Protein AF-A0A1E4JC99-F1 (afdb_monomer_lite)

Secondary structure (DSSP, 8-state):
-------------TTT-TTHHHHHHH-TT-HHHHHHHHHHHHS-TTS------TTS-SSPPPP----HHHHTT-

Structure (mmCIF, N/CA/C/O backbone):
data_AF-A0A1E4JC99-F1
#
_entry.id   AF-A0A1E4JC99-F1
#
loop_
_atom_site.group_PDB
_atom_site.id
_atom_site.type_symbol
_atom_site.label_atom_id
_atom_site.label_alt_id
_atom_site.label_comp_id
_atom_site.label_asym_id
_atom_site.label_entity_id
_atom_site.label_seq_id
_atom_site.pdbx_PDB_ins_code
_atom_site.Cartn_x
_atom_site.Cartn_y
_atom_site.Cartn_z
_atom_site.occupancy
_atom_site.B_iso_or_equiv
_atom_site.auth_seq_id
_atom_site.auth_comp_id
_atom_site.auth_asym_id
_atom_site.auth_atom_id
_atom_site.pdbx_PDB_model_num
ATOM 1 N N . MET A 1 1 ? 1.708 -33.042 22.430 1.00 39.22 1 MET A N 1
ATOM 2 C CA . MET A 1 1 ? 0.444 -32.296 22.253 1.00 39.22 1 MET A CA 1
ATOM 3 C C . MET A 1 1 ? 0.729 -31.138 21.310 1.00 39.22 1 MET A C 1
ATOM 5 O O . MET A 1 1 ? 1.504 -30.267 21.670 1.00 39.22 1 MET A O 1
ATOM 9 N N . MET A 1 2 ? 0.229 -31.197 20.076 1.00 36.88 2 MET A N 1
ATOM 10 C CA . MET A 1 2 ? 0.453 -30.169 19.052 1.00 36.88 2 MET A CA 1
ATOM 11 C C . MET A 1 2 ? -0.597 -29.071 19.235 1.00 36.88 2 MET A C 1
ATOM 13 O O . MET A 1 2 ? -1.783 -29.318 19.033 1.00 36.88 2 MET A O 1
ATOM 17 N N . THR A 1 3 ? -0.188 -27.883 19.672 1.00 46.22 3 THR A N 1
ATOM 18 C CA . THR A 1 3 ? -1.080 -26.724 19.759 1.00 46.22 3 THR A CA 1
ATOM 19 C C . THR A 1 3 ? -1.255 -26.141 18.362 1.00 46.22 3 THR A C 1
ATOM 21 O O . THR A 1 3 ? -0.299 -25.699 17.729 1.00 46.22 3 THR A O 1
ATOM 24 N N . ALA A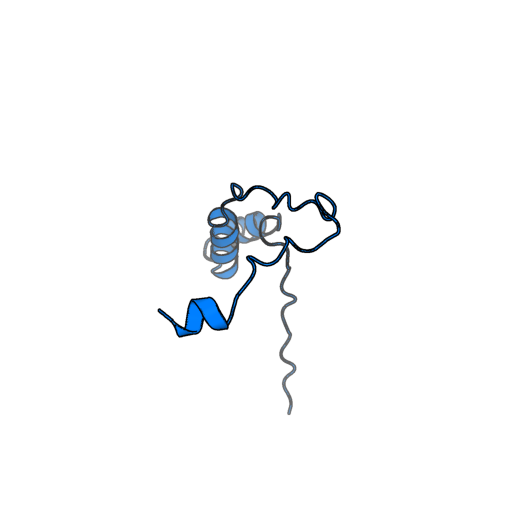 1 4 ? -2.486 -26.186 17.852 1.00 49.38 4 ALA A N 1
ATOM 25 C CA . ALA A 1 4 ? -2.844 -25.591 16.576 1.00 49.38 4 ALA A CA 1
ATOM 26 C C . ALA A 1 4 ? -2.572 -24.081 16.629 1.00 49.38 4 ALA A C 1
ATOM 28 O O . ALA A 1 4 ? -3.264 -23.330 17.316 1.00 49.38 4 ALA A O 1
ATOM 29 N N . THR A 1 5 ? -1.534 -23.634 15.925 1.00 55.31 5 THR A N 1
ATOM 30 C CA . THR A 1 5 ? -1.286 -22.215 15.690 1.00 55.31 5 THR A CA 1
ATOM 31 C C . THR A 1 5 ? -2.398 -21.708 14.780 1.00 55.31 5 THR A C 1
ATOM 33 O O . THR A 1 5 ? -2.391 -21.958 13.577 1.00 55.31 5 THR A O 1
ATOM 36 N N . THR A 1 6 ? -3.392 -21.033 15.355 1.00 57.56 6 THR A N 1
ATOM 37 C CA . THR A 1 6 ? -4.427 -20.327 14.599 1.00 57.56 6 THR A CA 1
ATOM 38 C C . THR A 1 6 ? -3.747 -19.275 13.731 1.00 57.56 6 THR A C 1
ATOM 40 O O . THR A 1 6 ? -3.391 -18.196 14.201 1.00 57.56 6 THR A O 1
ATOM 43 N N . VAL A 1 7 ? -3.528 -19.593 12.456 1.00 55.53 7 VAL A N 1
ATOM 44 C CA . VAL A 1 7 ? -3.060 -18.632 11.459 1.00 55.53 7 VAL A CA 1
ATOM 45 C C . VAL A 1 7 ? -4.171 -17.596 11.304 1.00 55.53 7 VAL A C 1
ATOM 47 O O . VAL A 1 7 ? -5.167 -17.835 10.621 1.00 55.53 7 VAL A O 1
ATOM 50 N N . LYS A 1 8 ? -4.038 -16.456 11.995 1.00 57.00 8 LYS A N 1
ATOM 51 C CA . LYS A 1 8 ? -4.899 -15.280 11.814 1.00 57.00 8 LYS A CA 1
ATOM 52 C C . LYS A 1 8 ? -4.884 -14.968 10.318 1.00 57.00 8 LYS A C 1
ATOM 54 O O . LYS A 1 8 ? -3.833 -14.616 9.782 1.00 57.00 8 LYS A O 1
ATOM 59 N N . LYS A 1 9 ? -6.019 -15.178 9.637 1.00 58.53 9 LYS A N 1
ATOM 60 C CA . LYS A 1 9 ? -6.196 -14.855 8.215 1.00 58.53 9 LYS A CA 1
ATOM 61 C C . LYS A 1 9 ? -5.719 -13.418 8.025 1.00 58.53 9 LYS A C 1
ATOM 63 O O . LYS A 1 9 ? -6.340 -12.493 8.545 1.00 58.53 9 LYS A O 1
ATOM 68 N N . ARG A 1 10 ? -4.585 -13.234 7.348 1.00 61.25 10 ARG A N 1
ATOM 69 C CA . ARG A 1 10 ? -4.119 -11.897 6.995 1.00 61.25 10 ARG A CA 1
ATOM 70 C C . ARG A 1 10 ? -5.087 -11.388 5.942 1.00 61.25 10 ARG A C 1
ATOM 72 O O . ARG A 1 10 ? -5.178 -11.973 4.865 1.00 61.25 10 ARG A O 1
ATOM 79 N N . HIS A 1 11 ? -5.876 -10.382 6.293 1.00 60.53 11 HIS A N 1
ATOM 80 C CA . HIS A 1 11 ? -6.688 -9.682 5.315 1.00 60.53 11 HIS A CA 1
ATOM 81 C C . HIS A 1 11 ? -5.708 -8.974 4.377 1.00 60.53 11 HIS A C 1
ATOM 83 O O . HIS A 1 11 ? -5.050 -8.022 4.774 1.00 60.53 11 HIS A O 1
ATOM 89 N N . GLN A 1 12 ? -5.547 -9.500 3.161 1.00 58.12 12 GLN A N 1
ATOM 90 C CA . GLN A 1 12 ? -4.664 -8.961 2.118 1.00 58.12 12 GLN A CA 1
ATOM 91 C C . GLN A 1 12 ? -5.308 -7.735 1.448 1.00 58.12 12 GLN A C 1
ATOM 93 O O . GLN A 1 12 ? -5.345 -7.627 0.230 1.00 58.12 12 GLN A O 1
ATOM 98 N N . ASN A 1 13 ? -5.883 -6.844 2.255 1.00 61.06 13 ASN A N 1
ATOM 99 C CA . ASN A 1 13 ? -6.596 -5.652 1.807 1.00 61.06 13 ASN A CA 1
ATOM 100 C C . ASN A 1 13 ? -5.760 -4.410 2.143 1.00 61.06 13 ASN A C 1
ATOM 102 O O . ASN A 1 13 ? -6.264 -3.477 2.770 1.00 61.06 13 ASN A O 1
ATOM 106 N N . ALA A 1 14 ? -4.473 -4.433 1.782 1.00 57.50 14 ALA A N 1
ATOM 107 C CA . ALA A 1 14 ? -3.593 -3.277 1.929 1.00 57.50 14 ALA A CA 1
ATOM 108 C C . ALA A 1 14 ? -4.219 -2.069 1.207 1.00 57.50 14 ALA A C 1
ATOM 110 O O . ALA A 1 14 ? -4.648 -2.189 0.058 1.00 57.50 14 ALA A O 1
ATOM 111 N N . GLY A 1 15 ? -4.350 -0.939 1.899 1.00 60.16 15 GLY A N 1
ATOM 112 C CA . GLY A 1 15 ? -4.955 0.293 1.390 1.00 60.16 15 GLY A CA 1
ATOM 113 C C . GLY A 1 15 ? -6.488 0.330 1.373 1.00 60.16 15 GLY A C 1
ATOM 114 O O . GLY A 1 15 ? -7.062 1.358 1.011 1.00 60.16 15 GLY A O 1
ATOM 115 N N . GLN A 1 16 ? -7.189 -0.765 1.701 1.00 61.25 16 GLN A N 1
ATOM 116 C CA . GLN A 1 16 ? -8.641 -0.883 1.468 1.00 61.25 16 GLN A CA 1
ATOM 117 C C . GLN A 1 16 ? -9.448 -1.457 2.640 1.00 61.25 16 GLN A C 1
ATOM 119 O O . GLN A 1 16 ? -10.679 -1.550 2.547 1.00 61.25 16 GLN A O 1
ATOM 124 N N . ASP A 1 17 ? -8.817 -1.831 3.755 1.00 68.25 17 ASP A N 1
ATOM 125 C CA . ASP A 1 17 ? -9.550 -2.352 4.909 1.00 68.25 17 ASP A CA 1
ATOM 126 C C . ASP A 1 17 ? -10.293 -1.226 5.659 1.00 68.25 17 ASP A C 1
ATOM 128 O O . ASP A 1 17 ? -9.800 -0.545 6.563 1.00 68.25 17 ASP A O 1
ATOM 132 N N . ARG A 1 18 ? -11.568 -1.059 5.288 1.00 70.25 18 ARG A N 1
ATOM 133 C CA . ARG A 1 18 ? -12.502 -0.094 5.887 1.00 70.25 18 ARG A CA 1
ATOM 134 C C . ARG A 1 18 ? -12.754 -0.318 7.378 1.00 70.25 18 ARG A C 1
ATOM 136 O O . ARG A 1 18 ? -13.287 0.584 8.038 1.00 70.25 18 ARG A O 1
ATOM 143 N N . ASP A 1 19 ? -12.409 -1.485 7.913 1.00 81.19 19 ASP A N 1
ATOM 144 C CA . ASP A 1 19 ? -12.631 -1.827 9.310 1.00 81.19 19 ASP A CA 1
ATOM 145 C C . ASP A 1 19 ? -11.447 -1.445 10.212 1.00 81.19 19 ASP A C 1
ATOM 147 O O . ASP A 1 19 ? -11.647 -1.327 11.426 1.00 81.19 19 ASP A O 1
ATOM 151 N N . ILE A 1 20 ? -10.266 -1.113 9.661 1.00 78.88 20 ILE A N 1
ATOM 152 C CA . ILE A 1 20 ? -9.119 -0.591 10.435 1.00 78.88 20 ILE A CA 1
ATOM 153 C C . ILE A 1 20 ? -9.531 0.660 11.220 1.00 78.88 20 ILE A C 1
ATOM 155 O O . ILE A 1 20 ? -9.328 0.744 12.432 1.00 78.88 20 ILE A O 1
ATOM 159 N N . ARG A 1 21 ? -10.213 1.611 10.567 1.00 82.00 21 ARG A N 1
ATOM 160 C CA . ARG A 1 21 ? -10.679 2.850 11.219 1.00 82.00 21 ARG A CA 1
ATOM 161 C C . ARG A 1 21 ? -11.677 2.579 12.344 1.00 82.00 21 ARG A C 1
ATOM 163 O O . ARG A 1 21 ? -11.709 3.313 13.328 1.00 82.00 21 ARG A O 1
ATOM 170 N N . LYS A 1 22 ? -12.504 1.536 12.223 1.00 85.12 22 LYS A N 1
ATOM 171 C CA . LYS A 1 22 ? -13.442 1.135 13.286 1.00 85.12 22 LYS A CA 1
ATOM 172 C C . LYS A 1 22 ? -12.697 0.499 14.459 1.00 85.12 22 LYS A C 1
ATOM 174 O O . LYS A 1 22 ? -13.019 0.793 15.607 1.00 85.12 22 LYS A O 1
ATOM 179 N N . ARG A 1 23 ? -11.692 -0.336 14.174 1.00 83.50 23 ARG A N 1
ATOM 180 C CA . ARG A 1 23 ? -10.816 -0.955 15.178 1.00 83.50 23 ARG A CA 1
ATOM 181 C C . ARG A 1 23 ? -10.049 0.102 15.970 1.00 83.50 23 ARG A C 1
ATOM 183 O O . ARG A 1 23 ? -10.111 0.059 17.191 1.00 83.50 23 ARG A O 1
ATOM 190 N N . LEU A 1 24 ? -9.440 1.078 15.294 1.00 86.00 24 LEU A N 1
ATOM 191 C CA . LEU A 1 24 ? -8.692 2.164 15.936 1.00 86.00 24 LEU A CA 1
ATOM 192 C C . LEU A 1 24 ? -9.599 3.100 16.751 1.00 86.00 24 LEU A C 1
ATOM 194 O O . LEU A 1 24 ? -9.224 3.543 17.826 1.00 86.00 24 LEU A O 1
ATOM 198 N N . LYS A 1 25 ? -10.832 3.365 16.294 1.00 87.62 25 LYS A N 1
ATOM 199 C CA . LYS A 1 25 ? -11.816 4.119 17.097 1.00 87.62 25 LYS A CA 1
ATOM 200 C C . LYS A 1 25 ? -12.220 3.394 18.379 1.00 87.62 25 LYS A C 1
ATOM 202 O O . LYS A 1 25 ? -12.476 4.043 19.386 1.00 87.62 25 LYS A O 1
ATOM 207 N N . ARG A 1 26 ? -12.344 2.066 18.322 1.00 91.00 26 A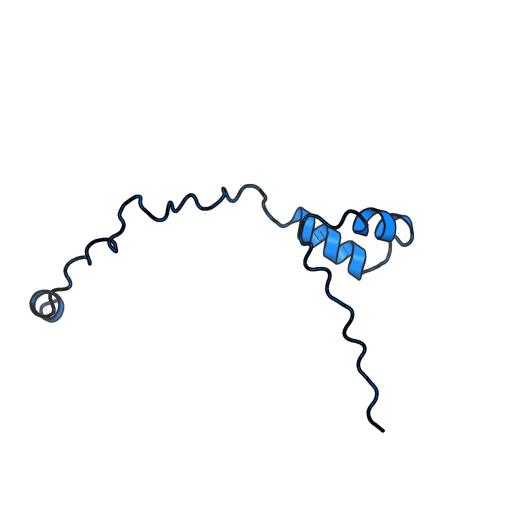RG A N 1
ATOM 208 C CA . ARG A 1 26 ? -12.724 1.240 19.475 1.00 91.00 26 ARG A CA 1
ATOM 209 C C . ARG A 1 26 ? -11.566 1.065 20.455 1.00 91.00 26 ARG A C 1
ATOM 211 O O . ARG A 1 26 ? -11.801 1.028 21.654 1.00 91.00 26 ARG A O 1
ATOM 218 N N . ASP A 1 27 ? -10.355 0.922 19.933 1.00 90.19 27 ASP A N 1
ATOM 219 C CA . ASP A 1 27 ? -9.129 0.732 20.699 1.00 90.19 27 ASP A CA 1
ATOM 220 C C . ASP A 1 27 ? -8.001 1.557 20.058 1.00 90.19 27 ASP A C 1
ATOM 222 O O . ASP A 1 27 ? -7.322 1.081 19.141 1.00 90.19 27 ASP A O 1
ATOM 226 N N . PRO A 1 28 ? -7.827 2.814 20.503 1.00 88.50 28 PRO A N 1
ATOM 227 C CA . PRO A 1 28 ? -6.822 3.711 19.949 1.00 88.50 28 PRO A CA 1
ATOM 228 C C . PRO A 1 28 ? -5.392 3.237 20.162 1.00 88.50 28 PRO A C 1
ATOM 230 O O . PRO A 1 28 ? -4.529 3.649 19.400 1.00 88.50 28 PRO A O 1
ATOM 233 N N . GLU A 1 29 ? -5.131 2.378 21.152 1.00 92.19 29 GLU A N 1
ATOM 234 C CA . GLU A 1 29 ? -3.793 1.869 21.473 1.00 92.19 29 GLU A CA 1
ATOM 235 C C . GLU A 1 29 ? -3.467 0.544 20.785 1.00 92.19 29 GLU A C 1
ATOM 237 O O 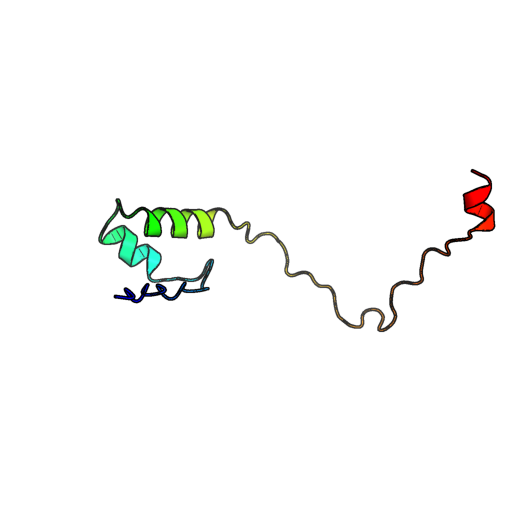. GLU A 1 29 ? -2.377 0.003 20.960 1.00 92.19 29 GLU A O 1
ATOM 242 N N . ASN A 1 30 ? -4.373 0.048 19.944 1.00 90.12 30 ASN A N 1
ATOM 243 C CA . ASN A 1 30 ? -4.191 -1.206 19.241 1.00 90.12 30 ASN A CA 1
ATOM 244 C C . ASN A 1 30 ? -2.984 -1.146 18.278 1.00 90.12 30 ASN A C 1
ATOM 246 O O . ASN A 1 30 ? -3.063 -0.455 17.254 1.00 90.12 30 ASN A O 1
ATOM 250 N N . PRO A 1 31 ? -1.887 -1.883 18.541 1.00 86.56 31 PRO A N 1
ATOM 251 C CA . PRO A 1 31 ? -0.675 -1.794 17.729 1.00 86.56 31 PRO A CA 1
ATOM 252 C C . PRO A 1 31 ? -0.901 -2.304 16.302 1.00 86.56 31 PRO A C 1
ATOM 254 O O . PRO A 1 31 ? -0.391 -1.702 15.361 1.00 86.56 31 PRO A O 1
ATOM 257 N N . ASP A 1 32 ? -1.728 -3.342 16.126 1.00 85.00 32 ASP A N 1
ATOM 258 C CA . ASP A 1 32 ? -2.080 -3.861 14.800 1.00 85.00 32 ASP A CA 1
ATOM 259 C C . ASP A 1 32 ? -2.847 -2.804 13.990 1.00 85.00 32 ASP A C 1
ATOM 261 O O . ASP A 1 32 ? -2.576 -2.604 12.815 1.00 85.00 32 ASP A O 1
ATOM 265 N N . ALA A 1 33 ? -3.808 -2.095 14.601 1.00 85.81 33 ALA A N 1
ATOM 266 C CA . ALA A 1 33 ? -4.570 -1.060 13.896 1.00 85.81 33 ALA A CA 1
ATOM 267 C C . ALA A 1 33 ? -3.725 0.177 13.559 1.00 85.81 33 ALA A C 1
ATOM 269 O O . ALA A 1 33 ? -3.908 0.740 12.484 1.00 85.81 33 ALA A O 1
ATOM 270 N N . LYS A 1 34 ? -2.801 0.587 14.440 1.00 87.50 34 LYS A N 1
ATOM 271 C CA . LYS A 1 34 ? -1.851 1.678 14.153 1.00 87.50 34 LYS A CA 1
ATOM 272 C C . LYS A 1 34 ? -0.916 1.311 13.000 1.00 87.50 34 LYS A C 1
ATOM 274 O O . LYS A 1 34 ? -0.704 2.133 12.115 1.00 87.50 34 LYS A O 1
ATOM 279 N N . LEU A 1 35 ? -0.392 0.083 13.004 1.00 86.94 35 LEU A N 1
ATOM 280 C CA . LEU A 1 35 ? 0.457 -0.431 11.932 1.00 86.94 35 LEU A CA 1
ATOM 281 C C . LEU A 1 35 ? -0.297 -0.445 10.601 1.00 86.94 35 LEU A C 1
ATOM 283 O O . LEU A 1 35 ? 0.202 0.106 9.629 1.00 86.94 35 LEU A O 1
ATOM 287 N N . ASP A 1 36 ? -1.507 -1.007 10.578 1.00 83.81 36 ASP A N 1
ATOM 288 C CA . ASP A 1 36 ? -2.316 -1.082 9.360 1.00 83.81 36 ASP A CA 1
ATOM 289 C C . ASP A 1 36 ? -2.612 0.324 8.780 1.00 83.81 36 ASP A C 1
ATOM 291 O O . ASP A 1 36 ? -2.473 0.522 7.578 1.00 83.81 36 ASP A O 1
ATOM 295 N N . VAL A 1 37 ? -2.935 1.329 9.616 1.00 83.69 37 VAL A N 1
ATOM 296 C CA . VAL A 1 37 ? -3.111 2.728 9.157 1.00 83.69 37 VAL A CA 1
ATOM 297 C C . VAL A 1 37 ? -1.812 3.317 8.611 1.00 83.69 37 VAL A C 1
ATOM 299 O O . VAL A 1 37 ? -1.826 3.930 7.549 1.00 83.69 37 VAL A O 1
ATOM 302 N N . GLY A 1 38 ? -0.691 3.128 9.310 1.00 84.19 38 GLY A N 1
ATOM 303 C CA . GLY A 1 38 ? 0.601 3.645 8.857 1.00 84.19 38 GLY A CA 1
ATOM 304 C C . GLY A 1 38 ? 1.063 3.008 7.544 1.00 84.19 38 GLY A C 1
ATOM 305 O O . GLY A 1 38 ? 1.690 3.673 6.723 1.00 84.19 38 GLY A O 1
ATOM 306 N N . LEU A 1 39 ? 0.723 1.738 7.307 1.00 81.19 39 LEU A N 1
ATOM 307 C CA . LEU A 1 39 ? 0.934 1.082 6.018 1.00 81.19 39 LEU A CA 1
ATOM 308 C C . LEU A 1 39 ? 0.073 1.733 4.928 1.00 81.19 39 LEU A C 1
ATOM 310 O O . LEU A 1 39 ? 0.613 2.079 3.885 1.00 81.19 39 LEU A O 1
ATOM 314 N N . ASP A 1 40 ? -1.218 1.965 5.176 1.00 78.69 40 ASP A N 1
ATOM 315 C CA . ASP A 1 40 ? -2.109 2.616 4.204 1.00 78.69 40 ASP A CA 1
ATOM 316 C C . ASP A 1 40 ? -1.669 4.054 3.869 1.00 78.69 40 ASP A C 1
ATOM 318 O O . ASP A 1 40 ? -1.811 4.490 2.730 1.00 78.69 40 ASP A O 1
ATOM 322 N N . GLU A 1 41 ? -1.130 4.791 4.845 1.00 77.12 41 GLU A N 1
ATOM 323 C CA . GLU A 1 41 ? -0.655 6.173 4.676 1.00 77.12 41 GLU A CA 1
ATOM 324 C C . GLU A 1 41 ? 0.739 6.275 4.038 1.00 77.12 41 GLU A C 1
ATOM 326 O O . GLU A 1 41 ? 1.040 7.274 3.387 1.00 77.12 41 GLU A O 1
ATOM 331 N N . SER A 1 42 ? 1.602 5.271 4.234 1.00 76.75 42 SER A N 1
ATOM 332 C CA . SER A 1 42 ? 2.966 5.250 3.678 1.00 76.75 42 SER A CA 1
ATOM 333 C C . SER A 1 42 ? 3.046 4.693 2.261 1.00 76.75 42 SER A C 1
ATOM 335 O O . SER A 1 42 ? 4.060 4.890 1.589 1.00 76.75 42 SER A O 1
ATOM 337 N N . MET A 1 43 ? 1.998 4.012 1.794 1.00 74.62 43 MET A N 1
ATOM 338 C CA . MET A 1 43 ? 1.893 3.625 0.395 1.00 74.62 43 MET A CA 1
ATOM 339 C C . MET A 1 43 ? 1.607 4.872 -0.436 1.00 74.62 43 MET A C 1
ATOM 341 O O . MET A 1 43 ? 0.501 5.414 -0.425 1.00 74.62 43 MET A O 1
ATOM 345 N N . ASP A 1 44 ? 2.624 5.326 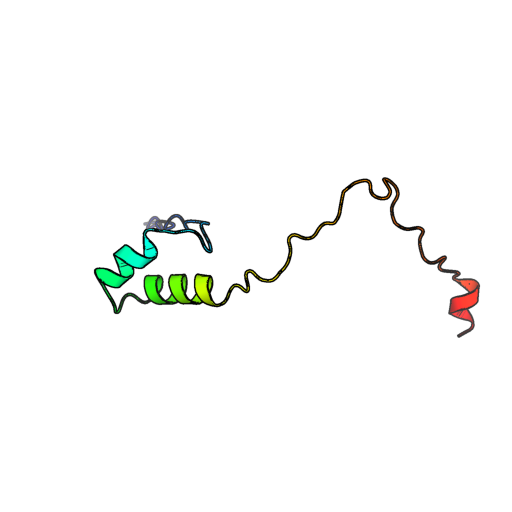-1.162 1.00 64.50 44 ASP A N 1
ATOM 346 C CA . ASP A 1 44 ? 2.480 6.391 -2.138 1.00 64.50 44 ASP A CA 1
ATOM 347 C C . ASP A 1 44 ? 1.560 5.914 -3.270 1.00 64.50 44 ASP A C 1
ATOM 349 O O . ASP A 1 44 ? 1.969 5.199 -4.183 1.00 64.50 44 ASP A O 1
ATOM 353 N N . ALA A 1 45 ? 0.289 6.312 -3.213 1.00 62.12 45 ALA A N 1
ATOM 354 C CA . ALA A 1 45 ? -0.661 6.102 -4.300 1.00 62.12 45 ALA A CA 1
ATOM 355 C C . ALA A 1 45 ? -0.287 6.895 -5.573 1.00 62.12 45 ALA A C 1
ATOM 357 O O . ALA A 1 45 ? -1.064 6.895 -6.530 1.00 62.12 45 ALA A O 1
ATOM 358 N N . SER A 1 46 ? 0.853 7.603 -5.584 1.00 60.53 46 SER A N 1
ATOM 359 C CA . SER A 1 46 ? 1.387 8.277 -6.764 1.00 60.53 46 SER A CA 1
ATOM 360 C C . SER A 1 46 ? 2.141 7.369 -7.723 1.00 60.53 46 SER A C 1
ATOM 362 O O . SER A 1 46 ? 2.391 7.837 -8.830 1.00 60.53 46 SER A O 1
ATOM 364 N N . ASP A 1 47 ? 2.457 6.110 -7.375 1.00 62.81 47 ASP A N 1
ATOM 365 C CA . ASP A 1 47 ? 3.036 5.201 -8.370 1.00 62.81 47 ASP A CA 1
ATOM 366 C C . ASP A 1 47 ? 1.965 4.940 -9.442 1.00 62.81 47 ASP A C 1
ATOM 368 O O . ASP A 1 47 ? 0.947 4.289 -9.157 1.00 62.81 47 ASP A O 1
ATOM 372 N N . PRO A 1 48 ? 2.096 5.524 -10.652 1.00 65.81 48 PRO A N 1
ATOM 373 C CA . PRO A 1 48 ? 1.100 5.319 -11.681 1.00 65.81 48 PRO A CA 1
ATOM 374 C C . PRO A 1 48 ? 1.015 3.816 -11.952 1.00 65.81 48 PRO A C 1
ATOM 376 O O . PRO A 1 48 ? 2.032 3.120 -11.875 1.00 65.81 48 PRO A O 1
ATOM 379 N N . PRO A 1 49 ? -0.169 3.280 -12.305 1.00 68.94 49 PRO A N 1
ATOM 380 C CA . PRO A 1 49 ? -0.229 1.903 -12.764 1.00 68.94 49 PRO A CA 1
ATOM 381 C C . PRO A 1 49 ? 0.813 1.753 -13.868 1.00 68.94 49 PRO A C 1
ATOM 383 O O . PRO A 1 49 ? 0.814 2.545 -14.812 1.00 68.94 49 PRO A O 1
ATOM 386 N N . ALA A 1 50 ? 1.722 0.787 -13.726 1.00 66.69 50 ALA A N 1
ATOM 387 C CA . ALA A 1 50 ? 2.701 0.501 -14.757 1.00 66.69 50 ALA A CA 1
ATOM 388 C C . ALA A 1 50 ? 1.933 0.230 -16.058 1.00 66.69 50 ALA A C 1
ATOM 390 O O . ALA A 1 50 ? 1.339 -0.832 -16.236 1.00 66.69 50 ALA A O 1
ATOM 391 N N . VAL A 1 51 ? 1.902 1.213 -16.963 1.00 63.62 51 VAL A N 1
ATOM 392 C CA . VAL A 1 51 ? 1.262 1.096 -18.279 1.00 63.62 51 VAL A CA 1
ATOM 393 C C . VAL A 1 51 ? 2.226 0.355 -19.205 1.00 63.62 51 VAL A C 1
ATOM 395 O O . VAL A 1 51 ? 2.554 0.807 -20.299 1.00 63.62 51 VAL A O 1
ATOM 398 N N . THR A 1 52 ? 2.744 -0.789 -18.761 1.00 63.56 52 THR A N 1
ATOM 399 C CA . THR A 1 52 ? 3.413 -1.720 -19.659 1.00 63.56 52 THR A CA 1
ATOM 400 C C . THR A 1 52 ? 2.303 -2.442 -20.405 1.00 63.56 52 THR A C 1
ATOM 402 O O . THR A 1 52 ? 1.750 -3.437 -19.953 1.00 63.56 52 THR A O 1
ATOM 405 N N . THR A 1 53 ? 1.888 -1.877 -21.536 1.00 64.56 53 THR A N 1
ATOM 406 C CA . THR A 1 53 ? 0.941 -2.542 -22.433 1.00 64.56 53 THR A CA 1
ATOM 407 C C . THR A 1 53 ? 1.600 -3.818 -22.964 1.00 64.56 53 THR A C 1
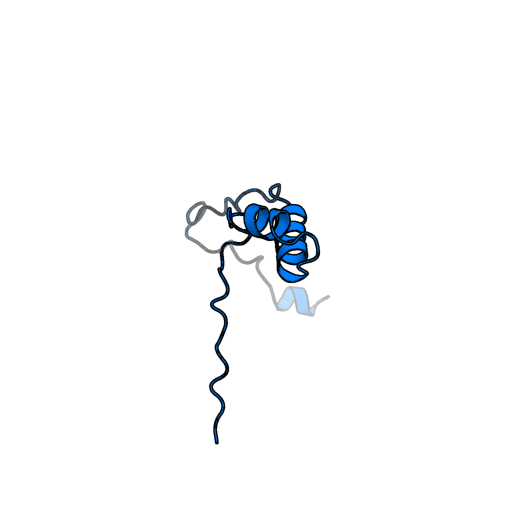ATOM 409 O O . THR A 1 53 ? 2.600 -3.727 -23.684 1.00 64.56 53 THR A O 1
ATOM 412 N N . PRO A 1 54 ? 1.080 -5.021 -22.654 1.00 61.25 54 PRO A N 1
ATOM 413 C CA . PRO A 1 54 ? 1.516 -6.227 -23.339 1.00 61.25 54 PRO A CA 1
ATOM 414 C C . PRO A 1 54 ? 1.027 -6.097 -24.787 1.00 61.25 54 PRO A C 1
ATOM 416 O O . PRO A 1 54 ? -0.170 -6.207 -25.045 1.00 61.25 54 PRO A O 1
ATOM 419 N N . GLY A 1 55 ? 1.930 -5.761 -25.713 1.00 55.41 55 GLY A N 1
ATOM 420 C CA . GLY A 1 55 ? 1.585 -5.531 -27.122 1.00 55.41 55 GLY A CA 1
ATOM 421 C C . GLY A 1 55 ? 1.916 -4.154 -27.714 1.00 55.41 55 GLY A C 1
ATOM 422 O O . GLY A 1 55 ? 1.628 -3.958 -28.889 1.00 55.41 55 GLY A O 1
ATOM 423 N N . ALA A 1 56 ? 2.598 -3.237 -27.006 1.00 57.38 56 ALA A N 1
ATOM 424 C CA . ALA A 1 56 ? 3.333 -2.139 -27.681 1.00 57.38 56 ALA A CA 1
ATOM 425 C C . ALA A 1 56 ? 4.544 -2.641 -28.514 1.00 57.38 56 ALA A C 1
ATOM 427 O O . ALA A 1 56 ? 5.232 -1.872 -29.180 1.00 57.38 56 ALA A O 1
ATOM 428 N N . GLY A 1 57 ? 4.760 -3.954 -28.476 1.00 55.25 57 GLY A N 1
ATOM 429 C CA . GLY A 1 57 ? 5.615 -4.791 -29.299 1.00 55.25 57 GLY A CA 1
ATOM 430 C C . GLY A 1 57 ? 5.488 -6.186 -28.697 1.00 55.25 57 GLY A C 1
ATOM 431 O O . GLY A 1 57 ? 5.857 -6.391 -27.548 1.00 55.25 57 GLY A O 1
ATOM 432 N N . THR A 1 58 ? 4.866 -7.129 -29.402 1.00 59.47 58 THR A N 1
ATOM 433 C CA . THR A 1 58 ? 4.724 -8.533 -28.955 1.00 59.47 58 THR A CA 1
ATOM 434 C C . THR A 1 58 ? 6.051 -9.294 -28.948 1.00 59.47 58 THR A C 1
ATOM 436 O O . THR A 1 58 ? 6.102 -10.452 -28.550 1.00 59.47 58 THR A O 1
ATOM 439 N N . GLU A 1 59 ? 7.115 -8.631 -29.383 1.00 69.00 59 GLU A N 1
ATOM 440 C CA . GLU A 1 59 ? 8.484 -9.104 -29.376 1.00 69.00 59 GLU A CA 1
ATOM 441 C C . GLU A 1 59 ? 9.208 -8.506 -28.161 1.00 69.00 59 GLU A C 1
ATOM 443 O O . GLU A 1 59 ? 8.996 -7.329 -27.843 1.00 69.00 59 GLU A O 1
ATOM 448 N N . PRO A 1 60 ? 10.085 -9.268 -27.487 1.00 70.25 60 PRO A N 1
ATOM 449 C CA . PRO A 1 60 ? 11.075 -8.685 -26.591 1.00 70.25 60 PRO A CA 1
ATOM 450 C C . PRO A 1 60 ? 11.765 -7.501 -27.280 1.00 70.25 60 PRO A C 1
ATOM 452 O O . PRO A 1 60 ? 11.994 -7.538 -28.492 1.00 70.25 60 PRO A O 1
ATOM 455 N N . ALA A 1 61 ? 12.125 -6.458 -26.524 1.00 69.19 61 ALA A N 1
ATOM 456 C CA . ALA A 1 61 ? 12.974 -5.404 -27.072 1.00 69.19 61 ALA A CA 1
ATOM 457 C C . ALA A 1 61 ? 14.205 -6.057 -27.734 1.00 69.19 61 ALA A C 1
ATOM 459 O O . ALA A 1 61 ? 14.770 -6.986 -27.142 1.00 69.19 61 ALA A O 1
ATOM 460 N N . PRO A 1 62 ? 14.607 -5.628 -28.949 1.00 70.56 62 PRO A N 1
ATOM 461 C CA . PRO A 1 62 ? 15.765 -6.210 -29.608 1.00 70.56 62 PRO A CA 1
ATOM 462 C C . PRO A 1 62 ? 16.950 -6.100 -28.653 1.00 70.56 62 PRO A C 1
ATOM 464 O O . PRO A 1 62 ? 17.218 -5.019 -28.122 1.00 70.56 62 PRO A O 1
ATOM 467 N N . SER A 1 63 ? 17.621 -7.224 -28.385 1.00 74.19 63 SER A N 1
ATOM 468 C CA . SER A 1 63 ? 18.803 -7.225 -27.525 1.00 74.19 63 SER A CA 1
ATOM 469 C C . SER 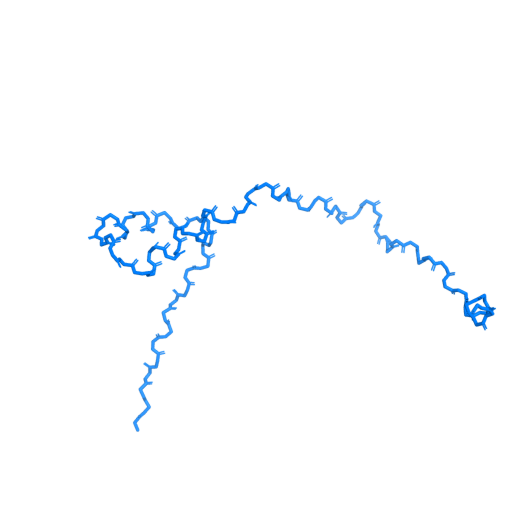A 1 63 ? 19.770 -6.165 -28.045 1.00 74.19 63 SER A C 1
ATOM 471 O O . SER A 1 63 ? 20.059 -6.161 -29.245 1.00 74.19 63 SER A O 1
ATOM 473 N N . SER A 1 64 ? 20.279 -5.287 -27.176 1.00 68.69 64 SER A N 1
ATOM 474 C CA . SER A 1 64 ? 21.443 -4.461 -27.503 1.00 68.69 64 SER A CA 1
ATOM 475 C C . SER A 1 64 ? 22.541 -5.433 -27.918 1.00 68.69 64 SER A C 1
ATOM 477 O O . SER A 1 64 ? 23.002 -6.184 -27.065 1.00 68.69 64 SER A O 1
ATOM 479 N N . GLY A 1 65 ? 22.818 -5.537 -29.220 1.00 72.38 65 GLY A N 1
ATOM 480 C CA . GLY A 1 65 ? 23.539 -6.653 -29.831 1.00 72.38 65 GLY A CA 1
ATOM 481 C C . GLY A 1 65 ? 24.893 -6.898 -29.183 1.00 72.38 65 GLY A C 1
ATOM 482 O O . GLY A 1 65 ? 25.888 -6.327 -29.613 1.00 72.38 65 GLY A O 1
ATOM 483 N N . TYR A 1 66 ? 24.905 -7.730 -28.142 1.00 75.06 66 TYR A N 1
ATOM 484 C CA . TYR A 1 66 ? 26.103 -8.094 -27.415 1.00 75.06 66 TYR A CA 1
ATOM 485 C C . TYR A 1 66 ? 27.037 -8.799 -28.393 1.00 75.06 66 TYR A C 1
ATOM 487 O O . TYR A 1 66 ? 26.714 -9.872 -28.907 1.00 75.06 66 TYR A O 1
ATOM 495 N N . ASP A 1 67 ? 28.168 -8.161 -28.676 1.00 76.12 67 ASP A N 1
ATOM 496 C CA . ASP A 1 67 ? 29.212 -8.694 -29.536 1.00 76.12 67 ASP A CA 1
ATOM 497 C C . ASP A 1 67 ? 30.388 -9.117 -28.655 1.00 76.12 67 ASP A C 1
ATOM 499 O O . ASP A 1 67 ? 31.199 -8.296 -28.225 1.00 76.12 67 ASP A O 1
ATOM 503 N N . GLU A 1 68 ? 30.500 -10.423 -28.402 1.00 75.69 68 GLU A N 1
ATOM 504 C CA . GLU A 1 68 ? 31.597 -10.994 -27.615 1.00 75.69 68 GLU A CA 1
ATOM 505 C C . GLU A 1 68 ? 32.987 -10.558 -28.095 1.00 75.69 68 GLU A C 1
ATOM 507 O O . GLU A 1 68 ? 33.918 -10.484 -27.291 1.00 75.69 68 GLU A O 1
ATOM 512 N N . ALA A 1 69 ? 33.170 -10.323 -29.397 1.00 77.19 69 ALA A N 1
ATOM 513 C CA . ALA A 1 69 ? 34.465 -9.952 -29.951 1.00 77.19 69 ALA A CA 1
ATOM 514 C C . ALA A 1 69 ? 34.785 -8.469 -29.734 1.00 77.19 69 ALA A C 1
ATOM 516 O O . ALA A 1 69 ? 35.963 -8.123 -29.602 1.00 77.19 69 ALA A O 1
ATOM 517 N N . ALA A 1 70 ? 33.767 -7.606 -29.705 1.00 77.88 70 ALA A N 1
ATOM 518 C CA . ALA A 1 70 ? 33.918 -6.197 -29.359 1.00 77.88 70 ALA A CA 1
ATOM 519 C C . ALA A 1 70 ? 34.195 -6.026 -27.857 1.00 77.88 70 ALA A C 1
ATOM 521 O O . ALA A 1 70 ? 35.109 -5.298 -27.479 1.00 77.88 70 ALA A O 1
ATOM 522 N N . GLU A 1 71 ? 33.486 -6.777 -27.013 1.00 76.19 71 GLU A N 1
ATOM 523 C CA . GLU A 1 71 ? 33.601 -6.697 -25.551 1.00 76.19 71 GLU A CA 1
ATOM 524 C C . GLU A 1 71 ? 34.914 -7.297 -25.023 1.00 76.19 71 GLU A C 1
ATOM 526 O O . GLU A 1 71 ? 35.489 -6.782 -24.074 1.00 76.19 71 GLU A O 1
ATOM 531 N N . LYS A 1 72 ? 35.467 -8.337 -25.667 1.00 77.81 72 LYS A N 1
ATOM 532 C CA . LYS A 1 72 ? 36.785 -8.906 -25.302 1.00 77.81 72 LYS A CA 1
ATOM 533 C C . LYS A 1 72 ? 37.975 -7.981 -25.591 1.00 77.81 72 LYS A C 1
ATOM 535 O O . LYS A 1 72 ? 39.097 -8.312 -25.209 1.00 77.81 72 LYS A O 1
ATOM 540 N N . LYS A 1 73 ? 37.769 -6.893 -26.339 1.00 72.06 73 LYS A N 1
ATOM 541 C CA . LYS A 1 73 ? 38.829 -5.952 -26.741 1.00 72.06 73 LYS A CA 1
ATOM 542 C C . LYS A 1 73 ? 38.894 -4.692 -25.874 1.00 72.06 73 LYS A C 1
ATOM 544 O O . LYS A 1 73 ? 39.815 -3.901 -26.079 1.00 72.06 73 LYS A O 1
ATOM 549 N N . HIS A 1 74 ? 37.952 -4.513 -24.954 1.00 54.88 74 HIS A N 1
ATOM 550 C CA . HIS A 1 74 ? 37.956 -3.465 -23.934 1.00 54.88 74 HIS A CA 1
ATOM 551 C C . HIS A 1 74 ? 38.414 -4.027 -22.586 1.00 54.88 74 HIS A C 1
ATOM 553 O O . HIS A 1 74 ? 39.022 -3.239 -21.827 1.00 54.88 74 HIS A O 1
#

Sequence (74 aa):
MMTATTVKKRHQNAGQDRDIRKRLKRDPENPDAKLDVGLDESMDASDPPAVTTPGAGTEPAPSSGYDEAAEKKH

pLDDT: mean 70.42, std 12.73, range [36.88, 92.19]

Foldseek 3Di:
DDDPPPPPPPPPQQLHPPCLVVVCVVPVPPPVSVVSVVRNVPPPPPPPPPPPPCPVPVDDDPPPPDDPVVVVVD

Radius of gyration: 24.21 Å; chains: 1; bounding box: 52×41×52 Å